Protein AF-A0A420VKY9-F1 (afdb_monomer)

Secondary structure (DSSP, 8-state):
---HHHHHHHHHHHHGGGT-GGGGG--TTPPP---HHHHHHHHHHHHHHHHHHHT----SS-HHHHTSTT-TTTT-

pLDDT: mean 78.11, std 12.04, rang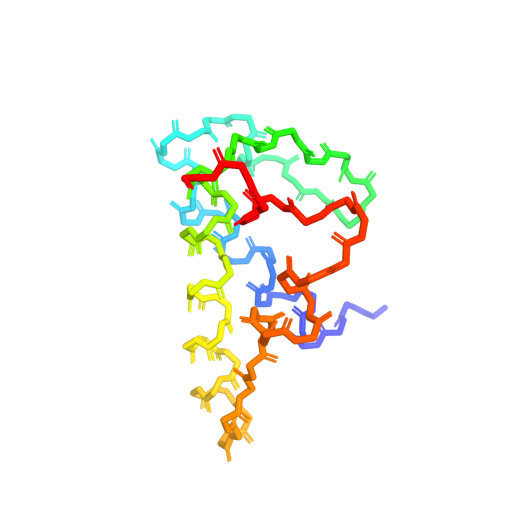e [44.09, 90.62]

Foldseek 3Di:
DQDPLNVQLLVLLCVLCVVVVVSVDDDPPDDDDDQLVSVVSSQVSSQVSCCVVVVDRDHPPDPVQCPDPPRSNVPD

Structure (mmCIF, N/CA/C/O backbone):
data_AF-A0A420VKY9-F1
#
_entry.id   AF-A0A420VKY9-F1
#
loop_
_atom_site.group_PDB
_atom_site.id
_atom_site.type_symbol
_atom_site.label_atom_id
_atom_site.label_alt_id
_atom_site.label_comp_id
_atom_site.label_asym_id
_atom_site.label_entity_id
_atom_site.label_seq_id
_atom_site.pdbx_PDB_ins_code
_atom_site.Cartn_x
_atom_site.Cartn_y
_atom_site.Cartn_z
_atom_site.occupancy
_atom_site.B_iso_or_equiv
_atom_site.auth_seq_id
_atom_site.auth_comp_id
_atom_site.auth_asym_id
_atom_site.auth_atom_id
_atom_site.pdbx_PDB_model_num
ATOM 1 N N . MET A 1 1 ? -17.455 -1.152 -15.880 1.00 44.09 1 MET A N 1
ATOM 2 C CA . MET A 1 1 ? -17.561 -0.014 -14.943 1.00 44.09 1 MET A CA 1
ATOM 3 C C . MET A 1 1 ? -16.447 -0.193 -13.930 1.00 44.09 1 MET A C 1
ATOM 5 O O . MET A 1 1 ? -16.509 -1.171 -13.202 1.00 44.09 1 MET A O 1
ATOM 9 N N . LYS A 1 2 ? -15.393 0.632 -13.960 1.00 55.69 2 LYS A N 1
ATOM 10 C CA . LYS A 1 2 ? -14.302 0.506 -12.981 1.00 55.69 2 LYS A CA 1
ATOM 11 C C . LYS A 1 2 ? -14.810 0.956 -11.612 1.00 55.69 2 LYS A C 1
ATOM 13 O O . LYS A 1 2 ? -15.390 2.040 -11.510 1.00 55.69 2 LYS A O 1
ATOM 18 N N . THR A 1 3 ? -14.659 0.114 -10.600 1.00 80.75 3 THR A N 1
ATOM 19 C CA . THR A 1 3 ? -15.139 0.358 -9.230 1.00 80.75 3 THR A CA 1
ATOM 20 C C . THR A 1 3 ? -14.335 1.503 -8.592 1.00 80.75 3 THR A C 1
ATOM 22 O O . THR A 1 3 ? -13.177 1.699 -8.953 1.00 80.75 3 THR A O 1
ATOM 25 N N . ARG A 1 4 ? -14.901 2.267 -7.640 1.00 85.94 4 ARG A N 1
ATOM 26 C CA . ARG A 1 4 ? -14.170 3.345 -6.919 1.00 85.94 4 ARG A CA 1
ATOM 27 C C . ARG A 1 4 ? -12.854 2.839 -6.312 1.00 85.94 4 ARG A C 1
ATOM 29 O O . ARG A 1 4 ? -11.820 3.462 -6.501 1.00 85.94 4 ARG A O 1
ATOM 36 N N . VAL A 1 5 ? -12.890 1.642 -5.731 1.00 85.88 5 VAL A N 1
ATOM 37 C CA . VAL A 1 5 ? -11.716 0.945 -5.181 1.00 85.88 5 VAL A CA 1
ATOM 38 C C . VAL A 1 5 ? -10.655 0.644 -6.247 1.00 85.88 5 VAL A C 1
ATOM 40 O O . VAL A 1 5 ? -9.473 0.823 -5.995 1.00 85.88 5 VAL A O 1
ATOM 43 N N . GLU A 1 6 ? -11.046 0.253 -7.466 1.00 86.88 6 GLU A N 1
ATOM 44 C CA . GLU A 1 6 ? -10.083 -0.020 -8.548 1.00 86.88 6 GLU A CA 1
ATOM 45 C C . GLU A 1 6 ? -9.307 1.244 -8.935 1.00 86.88 6 GLU A C 1
ATOM 47 O O . GLU A 1 6 ? -8.119 1.169 -9.230 1.00 86.88 6 GLU A O 1
ATOM 52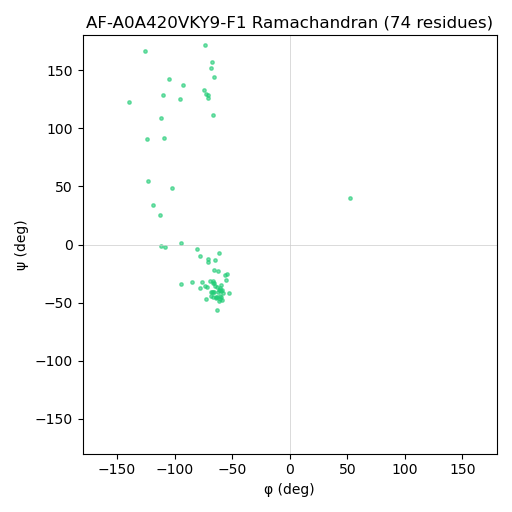 N N . LYS A 1 7 ? -9.956 2.415 -8.911 1.00 88.44 7 LYS A N 1
ATOM 53 C CA . LYS A 1 7 ? -9.271 3.686 -9.175 1.00 88.44 7 LYS A CA 1
ATOM 54 C C . LYS A 1 7 ? -8.243 4.016 -8.098 1.00 88.44 7 LYS A C 1
ATOM 56 O O . LYS A 1 7 ? -7.162 4.465 -8.449 1.00 88.44 7 LYS A O 1
ATOM 61 N N . ILE A 1 8 ? -8.571 3.763 -6.832 1.00 89.62 8 ILE A N 1
ATOM 62 C CA . ILE A 1 8 ? -7.662 3.990 -5.699 1.00 89.62 8 ILE A CA 1
ATOM 63 C C . ILE A 1 8 ? -6.446 3.080 -5.808 1.00 89.62 8 ILE A C 1
ATOM 65 O O . ILE A 1 8 ? -5.323 3.556 -5.721 1.00 89.62 8 ILE A O 1
ATOM 69 N N . ILE A 1 9 ? -6.663 1.797 -6.109 1.00 88.38 9 ILE A N 1
ATOM 70 C CA . ILE A 1 9 ? -5.566 0.844 -6.305 1.00 88.38 9 ILE A CA 1
ATOM 71 C C . ILE A 1 9 ? -4.651 1.285 -7.450 1.00 88.38 9 ILE A C 1
ATOM 73 O O . ILE A 1 9 ? -3.435 1.263 -7.304 1.00 88.38 9 ILE A O 1
ATOM 77 N N . LEU A 1 10 ? -5.215 1.715 -8.581 1.00 88.00 10 LEU A N 1
ATOM 78 C CA . LEU A 1 10 ? -4.412 2.207 -9.702 1.00 88.00 10 LEU A CA 1
ATOM 79 C C . LEU A 1 10 ? -3.652 3.493 -9.357 1.00 88.00 10 LEU A C 1
ATOM 81 O O . LEU A 1 10 ? -2.528 3.650 -9.812 1.00 88.00 10 LEU A O 1
ATOM 85 N N . HIS A 1 11 ? -4.244 4.380 -8.558 1.00 88.69 11 HIS A N 1
ATOM 86 C CA . HIS A 1 11 ? -3.589 5.608 -8.120 1.00 88.69 11 HIS A CA 1
ATOM 87 C C . HIS A 1 11 ? -2.423 5.329 -7.161 1.00 88.69 11 HIS A C 1
ATOM 89 O O . HIS A 1 11 ? -1.334 5.852 -7.363 1.00 88.69 11 HIS A O 1
ATOM 95 N N . ALA A 1 12 ? -2.608 4.437 -6.185 1.00 88.56 12 ALA A N 1
ATOM 96 C CA . ALA A 1 12 ? -1.532 4.008 -5.291 1.00 88.56 12 ALA A CA 1
ATOM 97 C C . ALA A 1 12 ? -0.369 3.357 -6.067 1.00 88.56 12 ALA A C 1
ATOM 99 O O . ALA A 1 12 ? 0.799 3.625 -5.805 1.00 88.56 12 ALA A O 1
ATOM 100 N N . LEU A 1 13 ? -0.680 2.551 -7.089 1.00 87.81 13 LEU A N 1
ATOM 101 C CA . LEU A 1 13 ? 0.334 1.946 -7.961 1.00 87.81 13 LEU A CA 1
ATOM 102 C C . LEU A 1 13 ? 1.046 2.970 -8.857 1.00 87.81 13 LEU A C 1
ATOM 104 O O . LEU A 1 13 ? 2.218 2.783 -9.172 1.00 87.81 13 L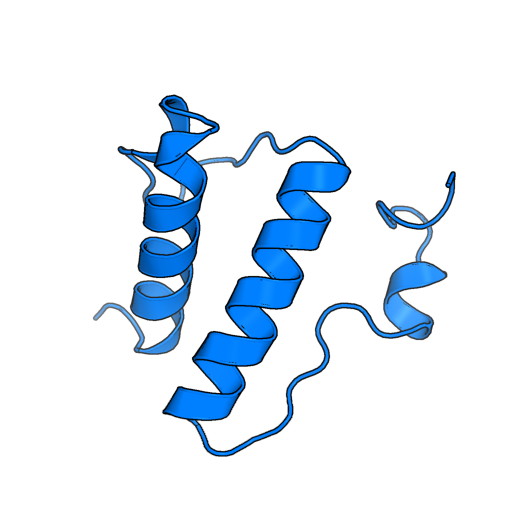EU A O 1
ATOM 108 N N . GLU A 1 14 ? 0.362 4.041 -9.263 1.00 86.44 14 GLU A N 1
ATOM 109 C CA . GLU A 1 14 ? 0.978 5.161 -9.981 1.00 86.44 14 GLU A CA 1
ATOM 110 C C . GLU A 1 14 ? 1.962 5.918 -9.083 1.00 86.44 14 GLU A C 1
ATOM 112 O O . GLU A 1 14 ? 3.067 6.215 -9.531 1.00 86.44 14 GLU A O 1
ATOM 117 N N . ASN A 1 15 ? 1.629 6.137 -7.809 1.00 86.38 15 ASN A N 1
ATOM 118 C CA . ASN A 1 15 ? 2.548 6.755 -6.847 1.00 86.38 15 ASN A CA 1
ATOM 119 C C . ASN A 1 15 ? 3.808 5.898 -6.638 1.00 86.38 15 ASN A C 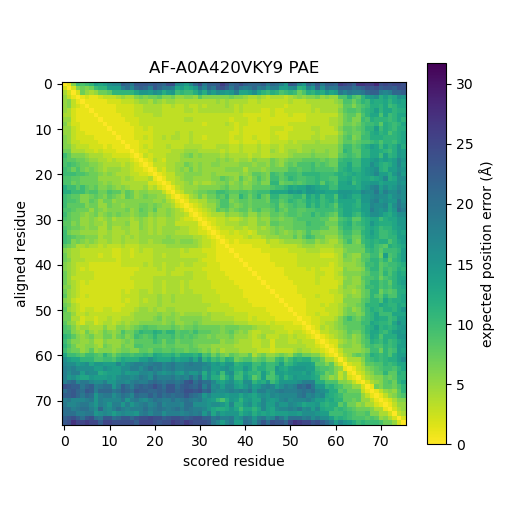1
ATOM 121 O O . ASN A 1 15 ? 4.922 6.411 -6.647 1.00 86.38 15 ASN A O 1
ATOM 125 N N . LEU A 1 16 ? 3.652 4.573 -6.564 1.00 85.38 16 LEU A N 1
ATOM 126 C CA . LEU A 1 16 ? 4.782 3.644 -6.462 1.00 85.38 16 LEU A CA 1
ATOM 127 C C . LEU A 1 16 ? 5.598 3.536 -7.769 1.00 85.38 16 LEU A C 1
ATOM 129 O O . LEU A 1 16 ? 6.705 2.995 -7.777 1.00 85.38 16 LEU A O 1
ATOM 133 N N . SER A 1 17 ? 5.080 4.060 -8.887 1.00 84.12 17 SER A N 1
ATOM 134 C CA . SER A 1 17 ? 5.771 4.008 -10.180 1.00 84.12 17 SER A CA 1
ATOM 135 C C . SER A 1 17 ? 6.995 4.918 -10.278 1.00 84.12 17 SER A C 1
ATOM 137 O O . SER A 1 17 ? 7.826 4.722 -11.169 1.00 84.12 17 SER A O 1
ATOM 139 N N . ASP A 1 18 ? 7.134 5.872 -9.353 1.00 81.19 18 ASP A N 1
ATOM 140 C CA . ASP A 1 18 ? 8.335 6.698 -9.226 1.00 81.19 18 ASP A CA 1
ATOM 141 C C . ASP A 1 18 ? 9.551 5.868 -8.781 1.00 81.19 18 ASP A C 1
ATOM 143 O O . ASP A 1 18 ? 10.677 6.139 -9.205 1.00 81.19 18 ASP A O 1
ATOM 147 N N . GLU A 1 19 ? 9.322 4.815 -7.990 1.00 79.44 19 GLU A N 1
ATOM 148 C CA . GLU A 1 19 ? 10.354 3.873 -7.540 1.00 79.44 19 GLU A CA 1
ATOM 149 C C . GLU A 1 19 ? 10.450 2.638 -8.446 1.00 79.44 19 GLU A C 1
ATOM 151 O O . GLU A 1 19 ? 11.544 2.115 -8.670 1.00 79.44 19 GLU A O 1
ATOM 156 N N . ILE A 1 20 ? 9.317 2.191 -9.002 1.00 80.94 20 ILE A N 1
ATOM 157 C CA . ILE A 1 20 ? 9.221 1.012 -9.873 1.00 80.94 20 ILE A CA 1
ATOM 158 C C . ILE A 1 20 ? 8.579 1.420 -11.212 1.00 80.94 20 ILE A C 1
ATOM 160 O O . ILE A 1 20 ? 7.354 1.354 -11.365 1.00 80.94 20 ILE A O 1
ATOM 164 N N . PRO A 1 21 ? 9.376 1.822 -12.219 1.00 78.88 21 PRO A N 1
ATOM 165 C CA . PRO A 1 21 ? 8.876 2.342 -13.495 1.00 78.88 21 PRO A CA 1
ATOM 166 C C . PRO A 1 21 ? 7.918 1.397 -14.236 1.00 78.88 21 PRO A C 1
ATOM 168 O O . PRO A 1 21 ? 7.070 1.842 -15.014 1.00 78.88 21 PRO A O 1
ATOM 171 N N . GLU A 1 22 ? 8.026 0.089 -13.997 1.00 77.56 22 GLU A N 1
ATOM 172 C CA . GLU A 1 22 ? 7.158 -0.953 -14.546 1.00 77.56 22 GLU A CA 1
ATOM 173 C C . GLU A 1 22 ? 5.694 -0.804 -14.099 1.00 77.56 22 GLU A C 1
ATOM 175 O O . GLU A 1 22 ? 4.786 -1.259 -14.802 1.00 77.56 22 GLU A O 1
ATOM 180 N N . LEU A 1 23 ? 5.441 -0.122 -12.975 1.00 79.81 23 LEU A N 1
ATOM 181 C CA . LEU A 1 23 ? 4.094 0.113 -12.450 1.00 79.81 23 LEU A CA 1
ATOM 182 C C . LEU A 1 23 ? 3.329 1.222 -13.186 1.00 79.81 23 LEU A C 1
ATOM 184 O O . LEU A 1 23 ? 2.112 1.351 -13.044 1.00 79.81 23 LEU A O 1
ATOM 188 N N . LYS A 1 24 ? 4.008 1.979 -14.052 1.00 74.25 24 LYS A N 1
ATOM 189 C CA . LYS A 1 24 ? 3.420 3.105 -14.789 1.00 74.25 24 LYS A CA 1
ATOM 190 C C . LYS A 1 24 ? 2.340 2.687 -15.793 1.00 74.25 24 LYS A C 1
ATOM 192 O O . LYS A 1 24 ? 1.505 3.496 -16.190 1.00 74.25 24 LYS A O 1
ATOM 197 N N . ILE A 1 25 ? 2.350 1.422 -16.225 1.00 69.62 25 ILE A N 1
ATOM 198 C CA . ILE A 1 25 ? 1.381 0.855 -17.178 1.00 69.62 25 ILE A CA 1
ATOM 199 C C . ILE A 1 25 ? 0.700 -0.364 -16.545 1.00 69.62 25 ILE A C 1
ATOM 201 O O . ILE A 1 25 ? 0.709 -1.475 -17.078 1.00 69.62 25 ILE A O 1
ATOM 205 N N . VAL A 1 26 ? 0.112 -0.166 -15.366 1.00 78.94 26 VAL A N 1
ATOM 206 C CA . VAL A 1 26 ? -0.634 -1.219 -14.675 1.00 78.94 26 VAL A CA 1
ATOM 207 C C . VAL A 1 26 ? -2.116 -1.162 -15.029 1.00 78.94 26 VAL A C 1
ATOM 209 O O . VAL A 1 26 ? -2.758 -0.112 -15.113 1.00 78.94 26 VAL A O 1
ATOM 212 N N . HIS A 1 27 ? -2.684 -2.339 -15.266 1.00 78.50 27 HIS A N 1
ATOM 213 C CA . HIS A 1 27 ? -4.105 -2.555 -15.487 1.00 78.50 27 HIS A CA 1
ATOM 214 C C . HIS A 1 27 ? -4.605 -3.619 -14.510 1.00 78.50 27 HIS A C 1
ATOM 216 O O . HIS A 1 27 ? -3.823 -4.362 -13.927 1.00 78.50 27 HIS A O 1
ATOM 222 N N . SER A 1 28 ? -5.921 -3.764 -14.366 1.00 76.81 28 SER A N 1
ATOM 223 C CA . SER A 1 28 ? -6.533 -4.692 -13.400 1.00 76.81 28 SER A CA 1
ATOM 224 C C . SER A 1 28 ? -6.207 -6.180 -13.608 1.00 76.81 28 SER A C 1
ATOM 226 O O . SER A 1 28 ? -6.566 -7.002 -12.773 1.00 76.81 28 SER A O 1
ATOM 228 N N . LYS A 1 29 ? -5.535 -6.545 -14.707 1.00 79.12 29 LYS A N 1
ATOM 229 C CA . LYS A 1 29 ? -5.049 -7.909 -14.981 1.00 79.12 29 LYS A CA 1
ATOM 230 C C . LYS A 1 29 ? -3.525 -8.038 -14.956 1.00 79.12 29 LYS A C 1
ATOM 232 O O . LYS A 1 29 ? -3.015 -9.127 -15.206 1.00 79.12 29 LYS A O 1
ATOM 237 N N . THR A 1 30 ? -2.804 -6.948 -14.725 1.00 81.56 30 THR A N 1
ATOM 238 C CA . THR A 1 30 ? -1.344 -6.962 -14.697 1.00 81.56 30 THR A CA 1
ATOM 239 C C . THR A 1 30 ? -0.885 -7.691 -13.440 1.00 81.56 30 THR A C 1
ATOM 241 O O . THR A 1 30 ? -1.351 -7.394 -12.341 1.00 81.56 30 THR A O 1
ATOM 244 N N . GLN A 1 31 ? 0.011 -8.664 -13.599 1.00 79.50 31 GLN A N 1
ATOM 245 C CA . GLN A 1 31 ? 0.666 -9.292 -12.457 1.00 79.50 31 GLN A CA 1
ATOM 246 C C . GLN A 1 31 ? 1.678 -8.315 -11.863 1.00 79.50 31 GLN A C 1
ATOM 248 O O . GLN A 1 31 ? 2.498 -7.758 -12.591 1.00 79.50 31 GLN A O 1
ATOM 253 N N . LEU A 1 32 ? 1.602 -8.117 -10.551 1.00 81.62 32 LEU A N 1
ATOM 254 C CA . LEU A 1 32 ? 2.501 -7.245 -9.808 1.00 81.62 32 LEU A CA 1
ATOM 255 C C . LEU A 1 32 ? 3.640 -8.081 -9.227 1.00 81.62 32 LEU A C 1
ATOM 257 O O . LEU A 1 32 ? 3.396 -9.053 -8.513 1.00 81.62 32 LEU A O 1
ATOM 261 N N . PHE A 1 33 ? 4.871 -7.690 -9.537 1.00 79.06 33 PHE A N 1
ATOM 262 C CA . PHE A 1 33 ? 6.077 -8.232 -8.921 1.00 79.06 33 PHE A CA 1
ATOM 263 C C . PHE A 1 33 ? 6.652 -7.143 -8.021 1.00 79.06 33 PHE A C 1
ATOM 265 O O . PHE A 1 33 ? 7.388 -6.280 -8.484 1.00 79.06 33 PHE A O 1
ATOM 272 N N . LEU A 1 34 ? 6.238 -7.156 -6.756 1.00 81.38 34 LEU A N 1
ATOM 273 C CA . LEU A 1 34 ? 6.701 -6.222 -5.733 1.00 81.38 34 LEU A CA 1
ATOM 274 C C . LEU A 1 34 ? 7.670 -6.956 -4.808 1.00 81.38 34 LEU A C 1
ATOM 276 O O . LEU A 1 34 ? 7.461 -8.136 -4.508 1.00 81.38 34 LEU A O 1
ATOM 280 N N . ASP A 1 35 ? 8.720 -6.269 -4.368 1.00 81.75 35 ASP A N 1
ATOM 281 C CA . ASP A 1 35 ? 9.521 -6.756 -3.250 1.00 81.75 35 ASP A CA 1
ATOM 282 C C . ASP A 1 35 ? 8.756 -6.577 -1.925 1.00 81.75 35 ASP A C 1
ATOM 284 O O . ASP A 1 35 ? 7.670 -5.988 -1.879 1.00 81.75 35 ASP A O 1
ATOM 288 N N . SER A 1 36 ? 9.290 -7.138 -0.836 1.00 82.00 36 SER A N 1
ATOM 289 C CA . SER A 1 36 ? 8.609 -7.079 0.459 1.00 82.00 36 SER A CA 1
ATOM 290 C C . SER A 1 36 ? 8.369 -5.640 0.914 1.00 82.00 36 SER A C 1
ATOM 292 O O . SER A 1 36 ? 7.300 -5.363 1.444 1.00 82.00 36 SER A O 1
ATOM 294 N N . LEU A 1 37 ? 9.318 -4.726 0.685 1.00 83.31 37 LEU A N 1
ATOM 295 C CA . LEU A 1 37 ? 9.231 -3.344 1.158 1.00 83.31 37 LEU A CA 1
ATOM 296 C C . LEU A 1 37 ? 8.205 -2.535 0.357 1.00 83.31 37 LEU A C 1
ATOM 298 O O . LEU A 1 37 ? 7.339 -1.903 0.952 1.00 83.31 37 LEU A O 1
ATOM 302 N N . ALA A 1 38 ? 8.245 -2.624 -0.971 1.00 83.44 38 ALA A N 1
ATOM 303 C CA . ALA A 1 38 ? 7.293 -1.994 -1.876 1.00 83.44 38 ALA A CA 1
ATOM 304 C C . ALA A 1 38 ? 5.863 -2.484 -1.620 1.00 83.44 38 ALA A C 1
ATOM 306 O O . ALA A 1 38 ? 4.913 -1.710 -1.719 1.00 83.44 38 ALA A O 1
ATOM 307 N N . LEU A 1 39 ? 5.696 -3.758 -1.249 1.00 84.19 39 LEU A N 1
ATOM 308 C CA . LEU A 1 39 ? 4.397 -4.288 -0.852 1.00 84.19 39 LEU A CA 1
ATOM 309 C C . LEU A 1 39 ? 3.912 -3.703 0.482 1.00 84.19 39 LEU A C 1
ATOM 311 O O . LEU A 1 39 ? 2.730 -3.387 0.585 1.00 84.19 39 LEU A O 1
ATOM 315 N N . VAL A 1 40 ? 4.787 -3.531 1.482 1.00 84.62 40 VAL A N 1
ATOM 316 C CA . VAL A 1 40 ? 4.414 -2.852 2.739 1.00 84.62 40 VAL A CA 1
ATOM 317 C C . VAL A 1 40 ? 3.997 -1.409 2.467 1.00 84.62 40 VAL A C 1
ATOM 319 O O . VAL A 1 40 ? 2.932 -1.004 2.926 1.00 84.62 40 VAL A O 1
ATOM 322 N N . SER A 1 41 ? 4.791 -0.664 1.693 1.00 86.56 41 SER A N 1
ATOM 323 C CA . SER A 1 41 ? 4.486 0.725 1.333 1.00 86.56 41 SER A CA 1
ATOM 324 C C . SER A 1 41 ? 3.146 0.832 0.605 1.00 86.56 41 SER A C 1
ATOM 326 O O . SER A 1 41 ? 2.284 1.598 1.020 1.00 86.56 41 SER A 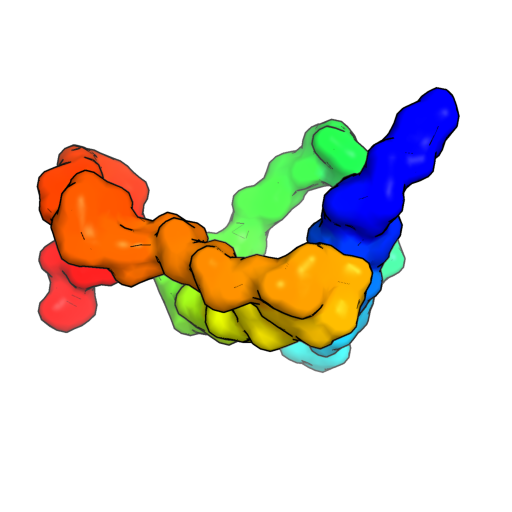O 1
ATOM 328 N N . LEU A 1 42 ? 2.913 -0.018 -0.404 1.00 88.50 42 LEU A N 1
ATOM 329 C CA . LEU A 1 42 ? 1.641 -0.054 -1.130 1.00 88.50 42 LEU A CA 1
ATOM 330 C C . LEU A 1 42 ? 0.451 -0.322 -0.205 1.00 88.50 42 LEU A C 1
ATOM 332 O O . LEU A 1 42 ? -0.619 0.251 -0.387 1.00 88.50 42 LEU A O 1
ATOM 336 N N . VAL A 1 43 ? 0.606 -1.239 0.751 1.00 88.69 43 VAL A N 1
ATOM 337 C CA . VAL A 1 43 ? -0.466 -1.567 1.692 1.00 88.69 43 VAL A CA 1
ATOM 338 C C . VAL A 1 43 ? -0.773 -0.380 2.603 1.00 88.69 43 VAL A C 1
ATOM 340 O O . VAL A 1 43 ? -1.948 -0.055 2.747 1.00 88.69 43 VAL A O 1
ATOM 343 N N . ALA A 1 44 ? 0.245 0.290 3.147 1.00 88.25 44 ALA A N 1
ATOM 344 C CA . ALA A 1 44 ? 0.060 1.472 3.990 1.00 88.25 44 ALA A CA 1
ATOM 345 C C . ALA A 1 44 ? -0.648 2.611 3.232 1.00 88.25 44 ALA A C 1
ATOM 347 O O . ALA A 1 44 ? -1.647 3.143 3.718 1.00 88.25 44 ALA A O 1
ATOM 348 N N . ASP A 1 45 ? -0.210 2.905 2.004 1.00 89.88 45 ASP A N 1
ATOM 349 C CA . ASP A 1 45 ? -0.832 3.925 1.150 1.00 89.88 45 ASP A CA 1
ATOM 350 C C . ASP A 1 45 ? -2.302 3.591 0.848 1.00 89.88 45 ASP A C 1
ATOM 352 O O . ASP A 1 45 ? -3.171 4.463 0.820 1.00 89.88 45 ASP A O 1
ATOM 356 N N . LEU A 1 46 ? -2.613 2.310 0.620 1.00 90.44 46 LEU A N 1
ATOM 357 C CA . LEU A 1 46 ? -3.987 1.870 0.390 1.00 90.44 46 LEU A CA 1
ATOM 358 C C . LEU A 1 46 ? -4.861 2.010 1.634 1.00 90.44 46 LEU A C 1
ATOM 360 O O . LEU A 1 46 ? -6.020 2.394 1.498 1.00 90.44 46 LEU A O 1
ATOM 364 N N . GLU A 1 47 ? -4.350 1.682 2.818 1.00 89.94 47 GLU A N 1
ATOM 365 C CA . GLU A 1 47 ? -5.085 1.848 4.076 1.00 89.94 47 GLU A CA 1
ATOM 366 C C . GLU A 1 47 ? -5.438 3.323 4.311 1.00 89.94 47 GLU A C 1
ATOM 368 O O . GLU A 1 47 ? -6.596 3.629 4.605 1.00 89.94 47 GLU A O 1
ATOM 373 N N . GLU A 1 48 ? -4.489 4.236 4.081 1.00 90.62 48 GLU A N 1
ATOM 374 C CA . GLU A 1 48 ? -4.705 5.683 4.183 1.00 90.62 48 GLU A CA 1
ATOM 375 C C . GLU A 1 48 ? -5.736 6.176 3.157 1.00 90.62 48 GLU A C 1
ATOM 377 O O . GLU A 1 48 ? -6.784 6.703 3.538 1.00 90.62 48 GLU A O 1
ATOM 382 N N . LEU A 1 49 ? -5.515 5.917 1.863 1.00 90.50 49 LEU A N 1
ATOM 383 C CA . LEU A 1 49 ? -6.405 6.373 0.786 1.00 90.50 49 LEU A CA 1
ATOM 384 C C . LEU A 1 49 ? -7.829 5.816 0.914 1.00 90.50 49 LEU A C 1
ATOM 386 O O . LEU A 1 49 ? -8.810 6.494 0.596 1.00 90.50 49 LEU A O 1
ATOM 390 N N . LEU A 1 50 ? -7.972 4.560 1.346 1.00 89.50 50 LEU A N 1
ATOM 391 C CA . LEU A 1 50 ? -9.286 3.964 1.571 1.00 89.50 50 LEU A CA 1
ATOM 392 C C . LEU A 1 50 ? -9.957 4.546 2.816 1.00 89.50 50 LEU A C 1
ATOM 394 O O . LEU A 1 50 ? -11.176 4.736 2.799 1.00 89.50 50 LEU A O 1
ATOM 398 N N . SER A 1 51 ? -9.191 4.837 3.866 1.00 89.75 51 SER A N 1
ATOM 399 C CA . SER A 1 51 ? -9.718 5.476 5.067 1.00 89.75 51 SER A CA 1
ATOM 400 C C . SER A 1 51 ? -10.241 6.875 4.768 1.00 89.75 51 SER A C 1
ATOM 402 O O . SER A 1 51 ? -11.370 7.189 5.143 1.00 89.75 51 SER A O 1
ATOM 404 N N . GLU A 1 52 ? -9.490 7.674 4.010 1.00 89.56 52 GLU A N 1
ATOM 405 C CA . GLU A 1 52 ? -9.918 9.007 3.581 1.00 89.56 52 GLU A CA 1
ATOM 406 C C . GLU A 1 52 ? -11.161 8.971 2.679 1.00 89.56 52 GLU A C 1
ATOM 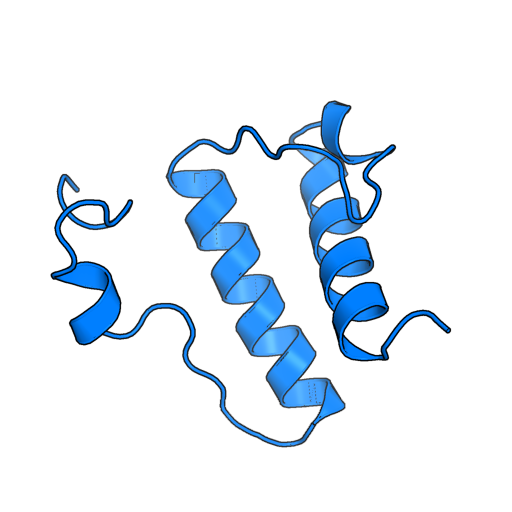408 O O . GLU A 1 52 ? -12.101 9.741 2.876 1.00 89.56 52 GLU A O 1
ATOM 413 N N . GLU A 1 53 ? -11.209 8.066 1.695 1.00 89.56 53 GLU A N 1
ATOM 414 C CA . GLU A 1 53 ? -12.321 8.017 0.736 1.00 89.56 53 GLU A CA 1
ATOM 415 C C . GLU A 1 53 ? -13.619 7.460 1.349 1.00 89.56 53 GLU A C 1
ATOM 417 O O . GLU A 1 53 ? -14.726 7.853 0.953 1.00 89.56 53 GLU A O 1
ATOM 422 N N . PHE A 1 54 ? -13.510 6.480 2.249 1.00 88.19 54 PHE A N 1
ATOM 423 C CA . PHE A 1 54 ? -14.661 5.741 2.771 1.00 88.19 54 PHE A CA 1
ATOM 424 C C . PHE A 1 54 ? -15.013 6.074 4.222 1.00 88.19 54 PHE A C 1
ATOM 426 O O . PHE A 1 54 ? -16.018 5.538 4.700 1.00 88.19 54 PHE A O 1
ATOM 433 N N . ASP A 1 55 ? -14.242 6.943 4.883 1.00 87.75 55 ASP A N 1
ATOM 434 C CA . ASP A 1 55 ? -14.379 7.306 6.303 1.00 87.75 55 ASP A CA 1
ATOM 435 C C . ASP A 1 55 ? -14.415 6.057 7.202 1.00 87.75 55 ASP A C 1
ATOM 437 O O . ASP A 1 55 ? -15.244 5.894 8.102 1.00 87.75 55 ASP A O 1
ATOM 441 N N . LYS A 1 56 ? -13.567 5.083 6.856 1.00 82.44 56 LYS A N 1
ATOM 442 C CA . LYS A 1 56 ? -13.493 3.775 7.506 1.00 82.44 56 LYS A CA 1
ATOM 443 C C . LYS A 1 56 ? -12.053 3.350 7.648 1.00 82.44 56 LYS A C 1
ATOM 445 O O . LYS A 1 56 ? -11.371 3.141 6.655 1.00 82.44 56 LYS A O 1
ATOM 450 N N . GLU A 1 57 ? -11.658 3.090 8.881 1.00 82.25 57 GLU A N 1
ATOM 451 C CA . GLU A 1 57 ? -10.371 2.483 9.179 1.00 82.25 57 GLU A CA 1
ATOM 452 C C . GLU A 1 57 ? -10.355 1.041 8.640 1.00 82.25 57 GLU A C 1
ATOM 454 O O . GLU A 1 57 ? -11.118 0.175 9.084 1.00 82.25 57 GLU A O 1
ATOM 459 N N . ILE A 1 58 ? -9.540 0.802 7.610 1.00 82.50 58 ILE A N 1
ATOM 460 C CA . ILE A 1 58 ? -9.326 -0.515 7.009 1.00 82.50 58 ILE A CA 1
ATOM 461 C C . ILE A 1 58 ? -7.910 -0.946 7.357 1.00 82.50 58 ILE A C 1
ATOM 463 O O . ILE A 1 58 ? -6.968 -0.210 7.104 1.00 82.50 58 ILE A O 1
ATOM 467 N N . ILE A 1 59 ? -7.781 -2.160 7.888 1.00 81.50 59 ILE A N 1
ATOM 468 C CA . ILE A 1 59 ? -6.493 -2.803 8.144 1.00 81.50 59 ILE A CA 1
ATOM 469 C C . ILE A 1 59 ? -6.380 -3.986 7.180 1.00 81.50 59 ILE A C 1
ATOM 471 O O . ILE A 1 59 ? -7.101 -4.980 7.296 1.00 81.50 59 ILE A O 1
ATOM 475 N N . LEU A 1 60 ? -5.508 -3.852 6.189 1.00 78.06 60 LEU A N 1
ATOM 476 C CA . LEU A 1 60 ? -5.142 -4.867 5.208 1.00 78.06 60 LEU A CA 1
ATOM 477 C C . LEU A 1 60 ? -4.036 -5.789 5.752 1.00 78.06 60 LEU A C 1
ATOM 479 O O . LEU A 1 60 ? -4.039 -6.981 5.442 1.00 78.06 60 LEU A O 1
ATOM 483 N N . ALA A 1 61 ? -3.133 -5.274 6.594 1.00 73.38 61 ALA A N 1
ATOM 484 C CA . ALA A 1 61 ? -2.011 -6.024 7.176 1.00 73.38 61 ALA A CA 1
ATOM 485 C C . ALA A 1 61 ? -2.228 -6.450 8.648 1.00 73.38 61 ALA A C 1
ATOM 487 O O . ALA A 1 61 ? -1.353 -6.275 9.491 1.00 73.38 61 ALA A O 1
ATOM 488 N N . ASP A 1 62 ? -3.383 -7.038 8.976 1.00 71.12 62 ASP A N 1
ATOM 489 C CA . ASP A 1 62 ? -3.687 -7.530 10.337 1.00 71.12 62 ASP A CA 1
ATOM 490 C C . ASP A 1 62 ? -2.809 -8.742 10.748 1.00 71.12 62 ASP A C 1
ATOM 492 O O . ASP A 1 62 ? -2.355 -9.519 9.904 1.00 71.12 62 ASP A O 1
ATOM 496 N N . GLU A 1 63 ? -2.626 -8.986 12.051 1.00 59.00 63 GLU A N 1
ATOM 497 C CA . GLU A 1 63 ? -1.835 -10.102 12.612 1.00 59.00 63 GLU A CA 1
ATOM 498 C C . GLU A 1 63 ? -2.296 -11.481 12.091 1.00 59.00 63 GLU A C 1
ATOM 500 O O . GLU A 1 63 ? -1.508 -12.419 11.903 1.00 59.00 63 GLU A O 1
ATOM 505 N N . LYS A 1 64 ? -3.591 -11.614 11.781 1.00 60.44 64 LYS A N 1
ATOM 506 C CA . LYS A 1 64 ? -4.160 -12.809 11.134 1.00 60.44 64 LYS A CA 1
ATOM 507 C C . LYS A 1 64 ? -3.667 -13.007 9.700 1.00 60.44 64 LYS A C 1
ATOM 509 O O . LYS A 1 64 ? -3.530 -14.147 9.261 1.00 60.44 64 LYS A O 1
ATOM 514 N N . MET A 1 65 ? -3.405 -11.924 8.971 1.00 60.53 65 MET A N 1
ATOM 515 C CA . MET A 1 65 ? -2.779 -11.965 7.647 1.00 60.53 65 MET A CA 1
ATOM 516 C C . MET A 1 65 ? -1.270 -12.186 7.777 1.00 60.53 65 MET A C 1
ATOM 518 O O . MET A 1 65 ? -0.718 -12.9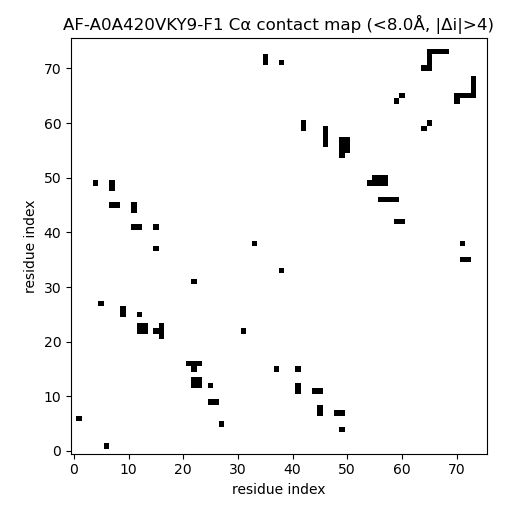71 7.011 1.00 60.53 65 MET A O 1
ATOM 522 N N . MET A 1 66 ? -0.618 -11.59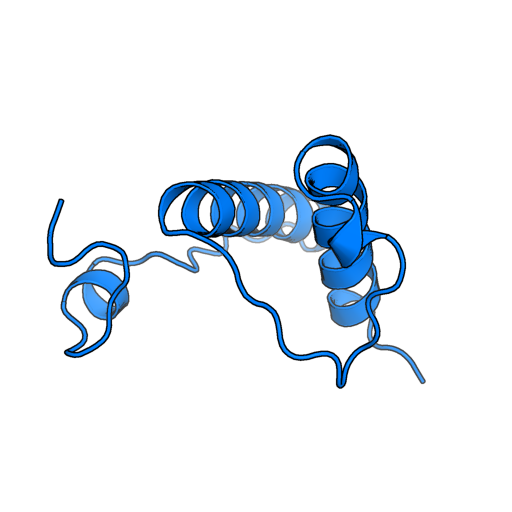4 8.785 1.00 60.47 66 MET A N 1
ATOM 523 C CA . MET A 1 66 ? 0.821 -11.765 9.020 1.00 60.47 66 MET A CA 1
ATOM 524 C C . MET A 1 66 ? 1.216 -13.196 9.417 1.00 60.47 66 MET A C 1
ATOM 526 O O . MET A 1 66 ? 2.276 -13.676 9.018 1.00 60.47 66 MET A O 1
ATOM 530 N N . SER A 1 67 ? 0.342 -13.909 10.133 1.00 54.22 67 SER A N 1
ATOM 531 C CA . SER A 1 67 ? 0.514 -15.330 10.483 1.00 54.22 67 SER A CA 1
ATOM 532 C C . SER A 1 67 ? 0.144 -16.306 9.355 1.00 54.22 67 SER A C 1
ATOM 534 O O . SER A 1 67 ? 0.338 -17.521 9.491 1.00 54.22 67 SER A O 1
ATOM 536 N N . ALA A 1 68 ? -0.366 -15.812 8.220 1.00 58.03 68 ALA A N 1
ATOM 537 C CA . ALA A 1 68 ? -0.696 -16.653 7.080 1.00 58.03 68 ALA A CA 1
ATOM 538 C C . ALA A 1 68 ? 0.570 -17.277 6.470 1.00 58.03 68 ALA A C 1
ATOM 540 O O . ALA A 1 68 ? 1.636 -16.668 6.393 1.00 58.03 68 ALA A O 1
ATOM 541 N N . ARG A 1 69 ? 0.446 -18.521 5.989 1.00 56.84 69 ARG A N 1
ATOM 542 C CA . ARG A 1 69 ? 1.573 -19.346 5.516 1.00 56.84 69 ARG A CA 1
ATOM 543 C C . ARG A 1 69 ? 2.437 -18.680 4.426 1.00 56.84 69 ARG A C 1
ATOM 545 O O . ARG A 1 69 ? 3.612 -19.025 4.347 1.00 56.84 69 ARG A O 1
ATOM 552 N N . ASN A 1 70 ? 1.871 -17.739 3.661 1.00 57.81 70 ASN A N 1
ATOM 553 C CA . ASN A 1 70 ? 2.514 -16.976 2.581 1.00 57.81 70 ASN A CA 1
ATOM 554 C C . ASN A 1 70 ? 2.525 -15.454 2.852 1.00 57.81 70 ASN A C 1
ATOM 556 O O . ASN A 1 70 ? 2.355 -14.662 1.928 1.00 57.81 70 ASN A O 1
ATOM 560 N N . S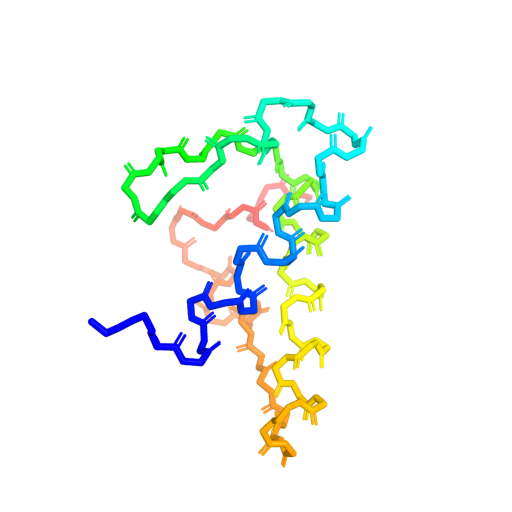ER A 1 71 ? 2.646 -15.035 4.111 1.00 59.16 71 SER A N 1
ATOM 561 C CA . SER A 1 71 ? 2.715 -13.612 4.440 1.00 59.16 71 SER A CA 1
ATOM 562 C C . SER A 1 71 ? 4.086 -13.013 4.086 1.00 59.16 71 SER A C 1
ATOM 564 O O . SER A 1 71 ? 5.103 -13.580 4.495 1.00 59.16 71 SER A O 1
ATOM 566 N N . PRO A 1 72 ? 4.139 -11.846 3.416 1.00 57.41 72 PRO A N 1
ATOM 567 C CA . PRO A 1 72 ? 5.381 -11.103 3.181 1.00 57.41 72 PRO A CA 1
ATOM 568 C C . PRO A 1 72 ? 6.022 -10.572 4.479 1.00 57.41 72 PRO A C 1
ATOM 570 O O . PRO A 1 72 ? 7.188 -10.196 4.467 1.00 57.41 72 PRO A O 1
ATOM 573 N N . PHE A 1 73 ? 5.287 -10.586 5.598 1.00 56.53 73 PHE A N 1
ATOM 574 C CA . PHE A 1 73 ? 5.747 -10.165 6.927 1.00 56.53 73 PHE A CA 1
ATOM 575 C C . PHE A 1 73 ? 6.268 -11.321 7.797 1.00 56.53 73 PHE A C 1
ATOM 577 O O . PHE A 1 73 ? 6.585 -11.114 8.962 1.00 56.53 73 PHE A O 1
ATOM 584 N N . LYS A 1 74 ? 6.293 -12.560 7.287 1.00 59.91 74 LYS A N 1
ATOM 585 C CA . LYS A 1 74 ? 6.619 -13.734 8.112 1.00 59.91 74 LYS A CA 1
ATOM 586 C C . LYS A 1 74 ? 8.115 -13.883 8.421 1.00 59.91 74 LYS A C 1
ATOM 588 O O . LYS A 1 74 ? 8.444 -14.407 9.479 1.00 59.91 74 LYS A O 1
ATOM 593 N N . ASP A 1 75 ? 8.984 -13.459 7.504 1.00 55.09 75 ASP A N 1
ATOM 594 C CA . ASP A 1 75 ? 10.435 -13.707 7.561 1.00 55.09 75 ASP A CA 1
ATOM 595 C C . ASP A 1 75 ? 11.266 -12.418 7.782 1.00 55.09 75 ASP A C 1
ATOM 597 O O . ASP A 1 75 ? 12.426 -12.366 7.371 1.00 55.09 75 ASP A O 1
ATOM 601 N N . VAL A 1 76 ? 10.682 -11.376 8.396 1.00 53.47 76 VAL A N 1
ATOM 602 C CA . VAL A 1 76 ? 11.424 -10.164 8.819 1.00 53.47 76 VAL A CA 1
ATOM 603 C C . VAL A 1 76 ? 12.133 -10.344 10.157 1.00 53.47 76 VAL A C 1
ATOM 605 O O . VAL A 1 76 ? 11.574 -11.024 11.048 1.00 53.47 76 VAL A O 1
#

Mean predicted aligned error: 7.78 Å

Sequence (76 aa):
MKTRVEKIILHALENLSDEIPELKIVHSKTQLFLDSLALVSLVADLEELLSEEFDKEIILADEKMMSARNSPFKDV

Radius of gyration: 13.05 Å; Cα contacts (8 Å, |Δi|>4): 52; chains: 1; bounding box: 29×28×30 Å

Solvent-accessible surface area (backbone atoms only — not comparable to full-atom values): 4777 Å² total; per-residue (Å²): 134,87,51,75,65,56,53,52,54,52,49,52,39,44,65,50,16,81,82,38,66,79,38,68,78,66,53,102,81,60,86,82,89,67,56,64,64,59,46,52,53,52,49,53,53,47,31,51,55,46,21,70,75,65,76,40,93,53,76,84,83,38,72,77,49,40,70,35,97,85,28,81,68,61,85,117